Protein AF-A0A2W6E8T2-F1 (afdb_monomer)

Foldseek 3Di:
DDPPPPVPVVVVVVVVVVVVVVVVVVVVVVVVVVVVVVVVVVVVVVVVVVVVVVVVLVVVVVVCLVVVVQQRADPNDGDGDDVVSNVVVVVVVD

Solvent-accessible surface area (backbone atoms only — not comparable to full-atom values): 5512 Å² total; per-residue (Å²): 144,81,80,78,72,76,65,56,60,68,58,54,50,53,51,51,53,51,52,52,53,51,50,52,53,51,50,50,56,51,47,57,56,50,53,58,51,50,53,54,50,53,51,52,51,52,53,51,53,51,52,50,51,54,51,52,51,52,53,52,50,53,51,30,58,76,67,60,49,59,84,37,69,60,96,87,41,78,46,75,61,56,70,69,62,53,50,55,44,58,66,71,76,111

Secondary structure (DSSP, 8-state):
--------HHHHHHHHHHHHHHHHHHHHHHHHHHHHHHHHHHHHHHHHHHHHHHHHHHHHHHHHHHTT--EEEETTEEEEPPHHHHHHHHHH--

Radius of gyration: 33.71 Å; Cα contacts (8 Å, |Δi|>4): 24; chains: 1; bounding box: 83×18×86 Å

Mean predicted aligned error: 15.78 Å

pLDDT: mean 74.49, std 15.74, range [44.34, 95.88]

Sequence (94 aa):
MTDVTALDSTQITKIGVGAIIALVVVGFVLSLIITAIIGRIIIAVVVIVLGILVWQQRTVIQDHVNKCQLDMTFIGIHVNAPDDVKKDCLSRSQ

Structure (mmCIF, N/CA/C/O backbone):
data_AF-A0A2W6E8T2-F1
#
_entry.id   AF-A0A2W6E8T2-F1
#
loop_
_atom_site.group_PDB
_atom_site.id
_atom_site.type_symbol
_atom_site.label_atom_id
_atom_site.label_alt_id
_atom_site.label_comp_id
_atom_site.label_asym_id
_atom_site.label_entity_id
_atom_site.label_seq_id
_atom_site.pdbx_PDB_ins_code
_atom_site.Cartn_x
_atom_site.Cartn_y
_atom_site.Cartn_z
_atom_site.occupancy
_atom_site.B_iso_or_equiv
_atom_site.auth_seq_id
_atom_site.auth_comp_id
_atom_site.auth_asym_id
_atom_site.auth_atom_id
_atom_site.pdbx_PDB_model_num
ATOM 1 N N . MET A 1 1 ? 50.253 12.232 -42.471 1.00 44.34 1 MET A N 1
ATOM 2 C CA . MET A 1 1 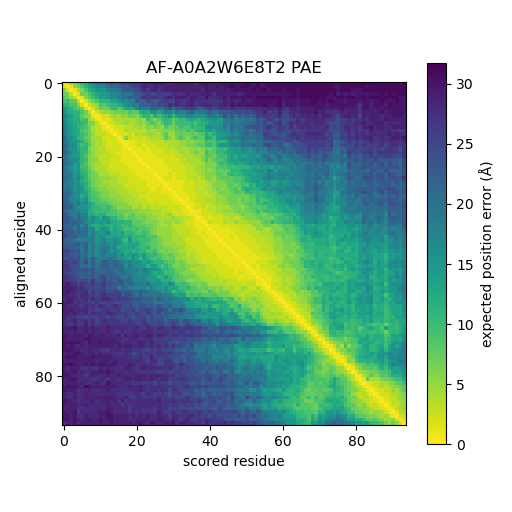? 50.110 11.825 -41.058 1.00 44.34 1 MET A CA 1
ATOM 3 C C . MET A 1 1 ? 48.830 12.462 -40.546 1.00 44.34 1 MET A C 1
ATOM 5 O O . MET A 1 1 ? 48.864 13.519 -39.938 1.00 44.34 1 MET A O 1
ATOM 9 N N . THR A 1 2 ? 47.691 11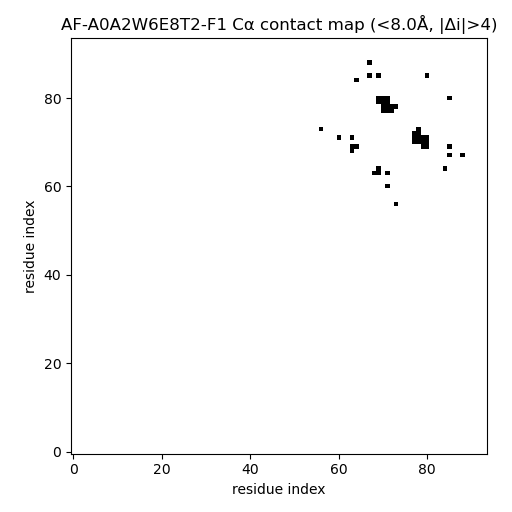.895 -40.931 1.00 49.09 2 THR A N 1
ATOM 10 C CA . THR A 1 2 ? 46.355 12.447 -40.656 1.00 49.09 2 THR A CA 1
ATOM 11 C C . THR A 1 2 ? 45.393 11.283 -40.485 1.00 49.09 2 THR A C 1
ATOM 13 O O . THR A 1 2 ? 44.427 11.150 -41.220 1.00 49.09 2 THR A O 1
ATOM 16 N N . ASP A 1 3 ? 45.704 10.429 -39.518 1.00 49.16 3 ASP A N 1
ATOM 17 C CA . ASP A 1 3 ? 44.768 9.454 -38.969 1.00 49.16 3 ASP A CA 1
ATOM 18 C C . ASP A 1 3 ? 44.465 9.883 -37.534 1.00 49.16 3 ASP A C 1
ATOM 20 O O . ASP A 1 3 ? 44.730 9.183 -36.562 1.00 49.16 3 ASP A O 1
ATOM 24 N N . VAL A 1 4 ? 43.942 11.106 -37.389 1.00 55.62 4 VAL A N 1
ATOM 25 C CA . VAL A 1 4 ? 43.063 11.371 -36.255 1.00 55.62 4 VAL A CA 1
ATOM 26 C C . VAL A 1 4 ? 41.775 10.661 -36.599 1.00 55.62 4 VAL A C 1
ATOM 28 O O . VAL A 1 4 ? 40.926 11.172 -37.322 1.00 55.62 4 VAL A O 1
ATOM 31 N N . THR A 1 5 ? 41.707 9.414 -36.153 1.00 51.41 5 THR A N 1
ATOM 32 C CA . THR A 1 5 ? 40.507 8.608 -36.084 1.00 51.41 5 THR A CA 1
ATOM 33 C C . THR A 1 5 ? 39.385 9.523 -35.611 1.00 51.41 5 THR A C 1
ATOM 35 O O . THR A 1 5 ? 39.291 9.852 -34.427 1.00 51.41 5 THR A O 1
ATOM 38 N N . ALA A 1 6 ? 38.540 9.963 -36.544 1.00 49.00 6 ALA A N 1
ATOM 39 C CA . ALA A 1 6 ? 37.173 10.328 -36.242 1.00 49.00 6 ALA A CA 1
ATOM 40 C C . ALA A 1 6 ? 36.542 9.028 -35.739 1.00 49.00 6 ALA A C 1
ATOM 42 O O . ALA A 1 6 ? 35.906 8.302 -36.497 1.00 49.00 6 ALA A O 1
ATOM 43 N N . LEU A 1 7 ? 36.873 8.660 -34.493 1.00 52.47 7 LEU A N 1
ATOM 44 C CA . LEU A 1 7 ? 36.284 7.541 -33.788 1.00 52.47 7 LEU A CA 1
ATOM 45 C C . LEU A 1 7 ? 34.804 7.802 -33.888 1.00 52.47 7 LEU A C 1
ATOM 47 O O . LEU A 1 7 ? 34.330 8.838 -33.428 1.00 52.47 7 LEU A O 1
ATOM 51 N N . ASP A 1 8 ? 34.166 6.895 -34.604 1.00 57.94 8 ASP A N 1
ATOM 52 C CA . ASP A 1 8 ? 32.845 6.997 -35.172 1.00 57.94 8 ASP A CA 1
AT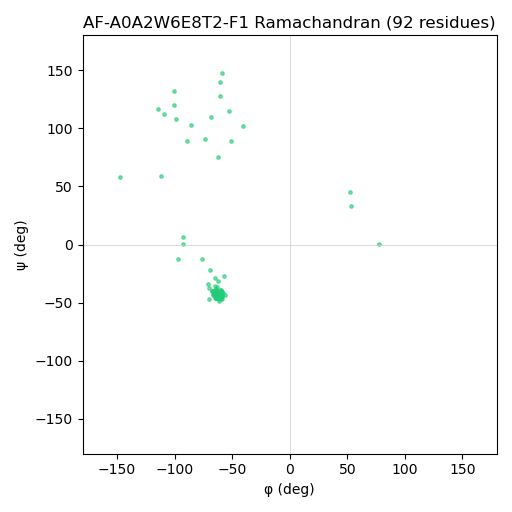OM 53 C C . ASP A 1 8 ? 31.849 7.441 -34.094 1.00 57.94 8 ASP A C 1
ATOM 55 O O . ASP A 1 8 ? 31.290 6.646 -33.335 1.00 57.94 8 ASP A O 1
ATOM 59 N N . SER A 1 9 ? 31.706 8.758 -33.955 1.00 62.84 9 SER A N 1
ATOM 60 C CA . SER A 1 9 ? 30.930 9.400 -32.897 1.00 62.84 9 SER A CA 1
ATOM 61 C C . SER A 1 9 ? 29.472 8.981 -33.015 1.00 62.84 9 SER A C 1
ATOM 63 O O . SER A 1 9 ? 28.802 8.758 -32.013 1.00 62.84 9 SER A O 1
ATOM 65 N N . THR A 1 10 ? 29.033 8.724 -34.246 1.00 69.44 10 THR A N 1
ATOM 66 C CA . THR A 1 10 ? 27.732 8.159 -34.584 1.00 69.44 10 THR A CA 1
ATOM 67 C C . THR A 1 10 ? 27.547 6.747 -34.020 1.00 69.44 10 THR A C 1
ATOM 69 O O . THR A 1 10 ? 26.489 6.450 -33.459 1.00 69.44 10 THR A O 1
ATOM 72 N N . GLN A 1 11 ? 28.558 5.872 -34.100 1.00 72.00 11 GLN A N 1
ATOM 73 C CA . GLN A 1 11 ? 28.486 4.532 -33.499 1.00 72.00 11 GLN A CA 1
ATOM 74 C C . GLN A 1 11 ? 28.433 4.587 -31.968 1.00 72.00 11 GLN A C 1
ATOM 76 O O . GLN A 1 11 ? 27.615 3.892 -31.359 1.00 72.00 11 GLN A O 1
ATOM 81 N N . ILE A 1 12 ? 29.242 5.446 -31.341 1.00 74.88 12 ILE A N 1
ATOM 82 C CA . ILE A 1 12 ? 29.268 5.595 -29.878 1.00 74.88 12 ILE A CA 1
ATOM 83 C C . ILE A 1 12 ? 27.927 6.143 -29.370 1.00 74.88 12 ILE A C 1
ATOM 85 O O . ILE A 1 12 ? 27.368 5.615 -28.407 1.00 74.88 12 ILE A O 1
ATOM 89 N N . THR A 1 13 ? 27.354 7.146 -30.043 1.00 79.44 13 THR A N 1
ATOM 90 C CA . THR A 1 13 ? 26.036 7.686 -29.682 1.00 79.44 13 THR A CA 1
ATOM 91 C C . THR A 1 13 ? 24.932 6.641 -29.850 1.00 79.44 13 THR A C 1
ATOM 93 O O . THR A 1 13 ? 24.072 6.525 -28.980 1.00 79.44 13 THR A O 1
ATOM 96 N N . LYS A 1 14 ? 24.967 5.823 -30.908 1.00 81.12 14 LYS A N 1
ATOM 97 C CA . LYS A 1 14 ? 23.975 4.757 -31.128 1.00 81.12 14 LYS A CA 1
ATOM 98 C C . LYS A 1 14 ? 24.011 3.692 -30.027 1.00 81.12 14 LYS A C 1
ATOM 100 O O . LYS A 1 14 ? 22.957 3.279 -29.543 1.00 81.12 14 LYS A O 1
ATOM 105 N N . ILE A 1 15 ? 25.206 3.279 -29.607 1.00 86.62 15 ILE A N 1
ATOM 106 C CA . ILE A 1 15 ? 25.390 2.327 -28.501 1.00 86.62 15 ILE A CA 1
ATOM 107 C C . ILE A 1 15 ? 24.927 2.944 -27.177 1.00 86.62 15 ILE A C 1
ATOM 109 O O . ILE A 1 15 ? 24.198 2.299 -26.423 1.00 86.62 15 ILE A O 1
ATOM 113 N N . GLY A 1 16 ? 25.282 4.207 -26.920 1.00 84.94 16 GLY A N 1
ATOM 114 C CA . GLY A 1 16 ? 24.873 4.927 -25.712 1.00 84.94 16 GLY A CA 1
ATOM 115 C C . GLY A 1 16 ? 23.35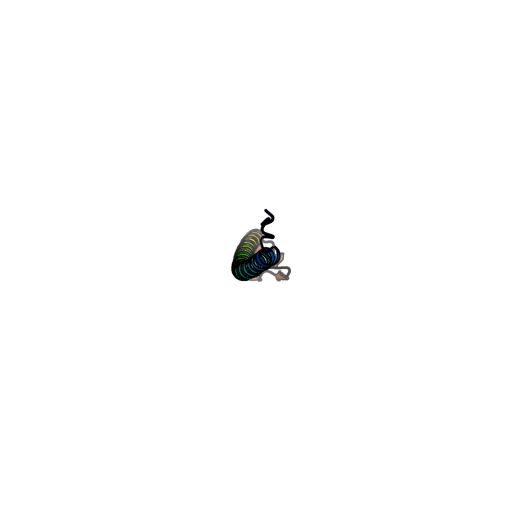5 5.071 -25.591 1.00 84.94 16 GLY A C 1
ATOM 116 O O . GLY A 1 16 ? 22.784 4.753 -24.549 1.00 84.94 16 GLY A O 1
ATOM 117 N N . VAL A 1 17 ? 22.678 5.469 -26.671 1.00 91.25 17 VAL A N 1
ATOM 118 C CA . VAL A 1 17 ? 21.209 5.574 -26.703 1.00 91.25 17 VAL A CA 1
ATOM 119 C C . VAL A 1 17 ? 20.555 4.203 -26.504 1.00 91.25 17 VAL A C 1
ATOM 121 O O . VAL A 1 17 ? 19.605 4.089 -25.732 1.00 91.25 17 VAL A O 1
ATOM 124 N N . GLY A 1 18 ? 21.090 3.148 -27.129 1.00 89.88 18 GLY A N 1
ATOM 125 C CA . GLY A 1 18 ? 20.597 1.782 -26.936 1.00 89.88 18 GLY A CA 1
ATOM 126 C C . GLY A 1 18 ? 20.696 1.309 -25.482 1.00 89.88 18 GLY A C 1
ATOM 127 O O . GLY A 1 18 ? 19.739 0.746 -24.949 1.00 89.88 18 GLY A O 1
ATOM 128 N N . ALA A 1 19 ? 21.817 1.595 -24.816 1.00 92.31 19 ALA A N 1
ATOM 129 C CA . ALA A 1 19 ? 22.022 1.245 -23.414 1.00 92.31 19 ALA A CA 1
ATOM 130 C C . ALA A 1 19 ? 21.050 1.983 -22.480 1.00 92.31 19 ALA A C 1
ATOM 132 O O . ALA A 1 19 ? 20.483 1.366 -21.580 1.00 92.31 19 ALA A O 1
ATOM 133 N N . ILE A 1 20 ? 20.810 3.277 -22.716 1.00 94.25 20 ILE A N 1
ATOM 134 C CA . ILE A 1 20 ? 19.869 4.075 -21.915 1.00 94.25 20 ILE A CA 1
ATOM 135 C C . ILE A 1 20 ? 18.446 3.530 -22.056 1.00 94.25 20 ILE A C 1
ATOM 137 O O . ILE A 1 20 ? 17.769 3.335 -21.048 1.00 94.25 20 ILE A O 1
ATOM 141 N N . ILE A 1 21 ? 18.002 3.233 -23.281 1.00 94.88 21 ILE A N 1
ATOM 142 C CA . ILE A 1 21 ? 16.668 2.666 -23.519 1.00 94.88 21 ILE A CA 1
ATOM 143 C C . ILE A 1 21 ? 16.520 1.330 -22.784 1.00 94.88 21 ILE A C 1
ATOM 145 O O . ILE A 1 21 ? 15.526 1.124 -22.088 1.00 94.88 21 ILE A O 1
ATOM 149 N N . ALA A 1 22 ? 17.518 0.446 -22.873 1.00 94.44 22 ALA A N 1
ATOM 150 C CA . ALA A 1 22 ? 17.498 -0.826 -22.156 1.00 94.44 22 ALA A CA 1
ATOM 151 C C . ALA A 1 22 ? 17.398 -0.628 -20.632 1.00 94.44 22 ALA A C 1
ATOM 153 O O . ALA A 1 22 ? 16.596 -1.291 -19.975 1.00 94.44 22 ALA A O 1
ATOM 154 N N . LEU A 1 23 ? 18.150 0.325 -20.073 1.00 95.25 23 LEU A N 1
ATOM 155 C CA . LEU A 1 23 ? 18.117 0.656 -18.646 1.00 95.25 23 LEU A CA 1
ATOM 156 C C . LEU A 1 23 ? 16.744 1.169 -18.199 1.00 95.25 23 LEU A C 1
ATOM 158 O O . LEU A 1 23 ? 16.244 0.752 -17.156 1.00 95.25 23 LEU A O 1
ATOM 162 N N . VAL A 1 24 ? 16.114 2.031 -18.999 1.00 95.88 24 VAL A N 1
ATOM 163 C CA . VAL A 1 24 ? 14.764 2.545 -18.726 1.00 95.88 24 VAL A CA 1
ATOM 164 C C . VAL A 1 24 ? 13.742 1.412 -18.732 1.00 95.88 24 VAL A C 1
ATOM 166 O O . VAL A 1 24 ? 12.914 1.338 -17.827 1.00 95.88 24 VAL A O 1
ATOM 169 N N . VAL A 1 25 ? 13.818 0.495 -19.701 1.00 95.38 25 VAL A N 1
ATOM 170 C CA . VAL A 1 25 ? 12.914 -0.664 -19.771 1.00 95.38 25 VAL A CA 1
ATOM 171 C C . VAL A 1 25 ? 13.086 -1.567 -18.549 1.00 95.38 25 VAL A C 1
ATOM 173 O O . VAL A 1 25 ? 12.098 -1.943 -17.920 1.00 95.38 25 VAL A O 1
ATOM 176 N N . VAL A 1 26 ? 14.325 -1.872 -18.160 1.00 95.81 26 VAL A N 1
ATOM 177 C CA . VAL A 1 26 ? 14.604 -2.679 -16.961 1.00 95.81 26 VAL A CA 1
ATOM 178 C C . VAL A 1 26 ? 14.104 -1.976 -15.697 1.00 95.81 26 VAL A C 1
ATOM 180 O O . VAL A 1 26 ? 13.433 -2.598 -14.873 1.00 95.81 26 VAL A O 1
ATOM 183 N N . GLY A 1 27 ? 14.368 -0.675 -15.562 1.00 92.62 27 GLY A N 1
ATOM 184 C CA . GLY A 1 27 ? 13.887 0.131 -14.442 1.00 92.62 27 GLY A CA 1
ATOM 185 C C . GLY A 1 27 ? 12.361 0.156 -14.351 1.00 92.62 27 GLY A C 1
ATOM 186 O O . GLY A 1 27 ? 11.807 0.022 -13.261 1.00 92.62 27 GLY A O 1
ATOM 187 N N . PHE A 1 28 ? 11.671 0.246 -15.488 1.00 94.94 28 PHE A N 1
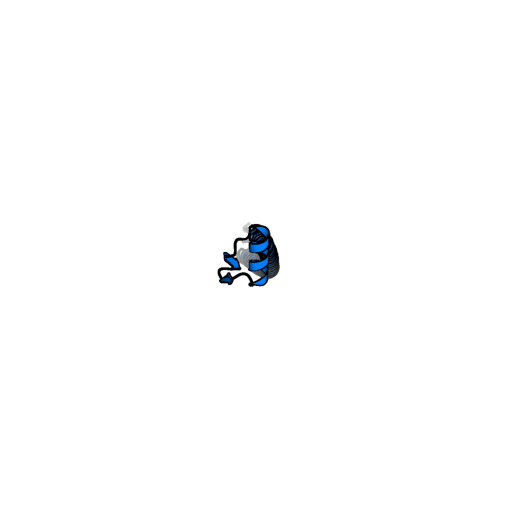ATOM 188 C CA . PHE A 1 28 ? 10.212 0.209 -15.546 1.00 94.94 28 PHE A CA 1
ATOM 189 C C . PHE A 1 28 ? 9.653 -1.141 -15.080 1.00 94.94 28 PHE A C 1
ATOM 191 O O . PHE A 1 28 ? 8.756 -1.180 -14.240 1.00 94.94 28 PHE A O 1
ATOM 198 N N . VAL A 1 29 ? 10.222 -2.254 -15.553 1.00 92.88 29 VAL A N 1
ATOM 199 C CA . VAL A 1 29 ? 9.806 -3.602 -15.127 1.00 92.88 29 VAL A CA 1
ATOM 200 C C . VAL A 1 29 ? 10.025 -3.798 -13.625 1.00 92.88 29 VAL A C 1
ATOM 202 O O . VAL A 1 29 ? 9.131 -4.285 -12.931 1.00 92.88 29 VAL A O 1
ATOM 205 N N . LEU A 1 30 ? 11.176 -3.369 -13.097 1.00 91.19 30 LEU A N 1
ATOM 206 C CA . LEU A 1 30 ? 11.453 -3.417 -11.658 1.00 91.19 30 LEU A CA 1
ATOM 207 C C . LEU A 1 30 ? 10.471 -2.553 -10.857 1.00 91.19 30 LEU A C 1
ATOM 209 O O . LEU A 1 30 ? 9.996 -2.982 -9.805 1.00 91.19 30 LEU A O 1
ATOM 213 N N . SER A 1 31 ? 10.123 -1.369 -11.365 1.00 91.50 31 SER A N 1
ATOM 214 C CA . SER A 1 31 ? 9.155 -0.476 -10.725 1.00 91.50 31 SER A CA 1
ATOM 215 C C . SER A 1 31 ? 7.785 -1.140 -10.577 1.00 91.50 31 SER A C 1
ATOM 217 O O . SER A 1 31 ? 7.236 -1.126 -9.478 1.00 91.50 31 SER A O 1
ATOM 219 N N . LEU A 1 32 ? 7.279 -1.814 -11.617 1.00 87.94 32 LEU A N 1
ATOM 220 C CA . LEU A 1 32 ? 5.996 -2.527 -11.552 1.00 87.94 32 LEU A CA 1
ATOM 221 C C . LEU A 1 32 ? 5.974 -3.605 -10.457 1.00 87.94 32 LEU A C 1
ATOM 223 O O . LEU A 1 32 ? 4.985 -3.736 -9.730 1.00 87.94 32 LEU A O 1
ATOM 227 N N . ILE A 1 33 ? 7.071 -4.352 -10.308 1.00 88.81 33 ILE A N 1
ATOM 228 C CA . ILE A 1 33 ? 7.203 -5.390 -9.277 1.00 88.81 33 ILE A CA 1
ATOM 229 C C . ILE A 1 33 ? 7.183 -4.758 -7.880 1.00 88.81 33 ILE A C 1
ATOM 231 O O . ILE A 1 33 ? 6.459 -5.220 -6.996 1.00 88.81 33 ILE A O 1
ATOM 235 N N . ILE A 1 34 ? 7.939 -3.677 -7.680 1.00 88.88 34 ILE A N 1
ATOM 236 C CA . ILE A 1 34 ? 8.007 -2.973 -6.394 1.00 88.88 34 ILE A CA 1
ATOM 237 C C . ILE A 1 34 ? 6.640 -2.381 -6.027 1.00 88.88 34 ILE A C 1
ATOM 239 O O . ILE A 1 34 ? 6.191 -2.546 -4.893 1.00 88.88 34 ILE A O 1
ATOM 243 N N . THR A 1 35 ? 5.935 -1.755 -6.973 1.00 89.50 35 THR A N 1
ATOM 244 C CA . THR A 1 35 ? 4.596 -1.197 -6.732 1.00 89.50 35 THR A CA 1
ATOM 245 C C . THR A 1 35 ? 3.602 -2.274 -6.290 1.00 89.50 35 THR A C 1
ATOM 247 O O . THR A 1 35 ? 2.824 -2.043 -5.362 1.00 89.50 35 THR A O 1
ATOM 250 N N . ALA A 1 36 ? 3.663 -3.476 -6.875 1.00 84.12 36 ALA A N 1
ATOM 251 C CA . ALA A 1 36 ? 2.817 -4.597 -6.462 1.00 84.12 36 ALA A CA 1
ATOM 252 C C . ALA A 1 36 ? 3.084 -5.038 -5.008 1.00 84.12 36 ALA A C 1
ATOM 254 O O . ALA A 1 36 ? 2.149 -5.378 -4.278 1.00 84.12 36 ALA A O 1
ATOM 255 N N . ILE A 1 37 ? 4.345 -4.999 -4.564 1.00 90.62 37 ILE A N 1
ATOM 256 C CA . ILE A 1 37 ? 4.726 -5.311 -3.178 1.00 90.62 37 ILE A CA 1
ATOM 257 C C . ILE A 1 37 ? 4.241 -4.212 -2.228 1.00 90.62 37 ILE A C 1
ATOM 259 O O . ILE A 1 37 ? 3.613 -4.516 -1.212 1.00 90.62 37 ILE A O 1
ATOM 263 N N . ILE A 1 38 ? 4.472 -2.940 -2.569 1.00 91.94 38 ILE A N 1
ATOM 264 C CA . ILE A 1 38 ? 4.052 -1.795 -1.749 1.00 91.94 38 ILE A CA 1
ATOM 265 C C . ILE A 1 38 ? 2.535 -1.811 -1.531 1.00 91.94 38 ILE A C 1
ATOM 267 O O . ILE A 1 38 ? 2.084 -1.615 -0.404 1.00 91.94 38 ILE A O 1
ATOM 271 N N . GLY A 1 39 ? 1.744 -2.126 -2.563 1.00 87.31 39 GLY A N 1
ATOM 272 C CA . GLY A 1 39 ? 0.291 -2.258 -2.428 1.00 87.31 39 GLY A CA 1
ATOM 273 C C . GLY A 1 39 ? -0.119 -3.282 -1.364 1.00 87.31 39 GLY A C 1
ATOM 274 O O . GLY A 1 39 ? -0.979 -2.999 -0.530 1.00 87.31 39 GLY A O 1
ATOM 275 N N . ARG A 1 40 ? 0.546 -4.446 -1.319 1.00 89.19 40 ARG A N 1
ATOM 276 C CA . ARG A 1 40 ? 0.291 -5.463 -0.282 1.00 89.19 40 ARG A CA 1
ATOM 277 C C . ARG A 1 40 ? 0.668 -4.978 1.116 1.00 89.19 40 ARG A C 1
ATOM 279 O O . ARG A 1 40 ? -0.064 -5.260 2.061 1.00 89.19 40 ARG A O 1
ATOM 286 N N . ILE A 1 41 ? 1.772 -4.242 1.247 1.00 92.81 41 ILE A N 1
ATOM 287 C CA . ILE A 1 41 ? 2.207 -3.674 2.531 1.00 92.81 41 ILE A CA 1
ATOM 288 C C . ILE A 1 41 ? 1.182 -2.658 3.038 1.00 92.81 41 ILE A C 1
ATOM 290 O O . ILE A 1 41 ? 0.785 -2.729 4.198 1.00 92.81 41 ILE A O 1
ATOM 294 N N . ILE A 1 42 ? 0.702 -1.759 2.175 1.00 93.06 42 ILE A N 1
ATOM 295 C CA . ILE A 1 42 ? -0.320 -0.770 2.545 1.00 93.06 42 ILE A CA 1
ATOM 296 C C . ILE A 1 42 ? -1.584 -1.473 3.048 1.00 93.06 42 ILE A C 1
ATOM 298 O O . ILE A 1 42 ? -2.088 -1.125 4.112 1.00 93.06 42 ILE A O 1
ATOM 302 N N . ILE A 1 43 ? -2.064 -2.497 2.335 1.00 91.38 43 ILE A N 1
ATOM 303 C CA . ILE A 1 43 ? -3.239 -3.271 2.763 1.00 91.38 43 ILE A CA 1
ATOM 304 C C . ILE A 1 43 ? -2.997 -3.918 4.132 1.00 91.38 43 ILE A C 1
ATOM 306 O O . ILE A 1 43 ? -3.853 -3.821 5.009 1.00 91.38 43 ILE A O 1
ATOM 310 N N . ALA A 1 44 ? -1.834 -4.539 4.346 1.00 92.75 44 ALA A N 1
ATOM 311 C CA . ALA A 1 44 ? -1.497 -5.150 5.629 1.00 92.75 44 ALA A CA 1
ATOM 312 C C . ALA A 1 44 ? -1.517 -4.124 6.774 1.00 92.75 44 ALA A C 1
ATOM 314 O O . ALA A 1 44 ? -2.107 -4.380 7.822 1.00 92.75 44 ALA A O 1
ATOM 315 N N . VAL A 1 45 ? -0.938 -2.939 6.556 1.00 93.44 45 VAL A N 1
ATOM 316 C CA . VAL A 1 45 ? -0.959 -1.843 7.535 1.00 93.44 45 VAL A CA 1
ATOM 317 C C . VAL A 1 45 ? -2.391 -1.398 7.826 1.00 93.44 45 VAL A C 1
ATOM 319 O O . VAL A 1 45 ? -2.757 -1.273 8.992 1.00 93.44 45 VAL A O 1
ATOM 322 N N . VAL A 1 46 ? -3.228 -1.218 6.802 1.00 93.00 46 VAL A N 1
ATOM 323 C CA . VAL A 1 46 ? -4.640 -0.838 6.978 1.00 93.00 46 VAL A CA 1
ATOM 324 C C . VAL A 1 46 ? -5.392 -1.869 7.821 1.00 93.00 46 VAL A C 1
ATOM 326 O O . VAL A 1 46 ? -6.105 -1.491 8.747 1.00 93.00 46 VAL A O 1
ATOM 329 N N . VAL A 1 47 ? -5.203 -3.165 7.560 1.00 93.44 47 VAL A N 1
ATOM 330 C CA . VAL A 1 47 ? -5.837 -4.237 8.347 1.00 93.44 47 VAL A CA 1
ATOM 331 C C . VAL A 1 47 ? -5.391 -4.192 9.809 1.00 93.44 47 VAL A C 1
ATOM 333 O O . VAL A 1 47 ? -6.228 -4.314 10.702 1.00 93.44 47 VAL A O 1
ATOM 336 N N . ILE A 1 48 ? -4.100 -3.970 10.069 1.00 93.44 48 ILE A N 1
ATOM 337 C CA . ILE A 1 48 ? -3.573 -3.831 11.434 1.00 93.44 48 ILE A CA 1
ATOM 338 C C . ILE A 1 48 ? -4.218 -2.634 12.142 1.00 93.44 48 ILE A C 1
ATOM 340 O O . ILE A 1 48 ? -4.707 -2.777 13.261 1.00 93.44 48 ILE A O 1
ATOM 344 N N . VAL A 1 49 ? -4.264 -1.471 11.486 1.00 92.44 49 VAL A N 1
ATOM 345 C CA . VAL A 1 49 ? -4.878 -0.255 12.043 1.00 92.44 49 VAL A CA 1
ATOM 346 C C . VAL A 1 49 ? -6.357 -0.486 12.352 1.00 92.44 49 VAL A C 1
ATOM 348 O O . VAL A 1 49 ? -6.803 -0.171 13.452 1.00 92.44 49 VAL A O 1
ATOM 351 N N . LEU A 1 50 ? -7.112 -1.090 11.430 1.00 88.94 50 LEU A N 1
ATOM 352 C CA . LEU A 1 50 ? -8.519 -1.427 11.650 1.00 88.94 50 LEU A CA 1
ATOM 353 C C . LEU A 1 50 ? -8.699 -2.405 12.817 1.00 88.94 50 LEU A C 1
ATOM 355 O O . LEU A 1 50 ? -9.582 -2.201 13.646 1.00 88.94 50 LEU A O 1
ATOM 359 N N . GLY A 1 51 ? -7.842 -3.421 12.933 1.00 90.31 51 GLY A N 1
ATOM 360 C CA . GLY A 1 51 ? -7.858 -4.353 14.062 1.00 90.31 51 GLY A CA 1
ATOM 361 C C . GLY A 1 51 ? -7.630 -3.654 15.406 1.00 90.31 51 GLY A C 1
ATOM 362 O O . GLY A 1 51 ? -8.366 -3.900 16.363 1.00 90.31 51 GLY A O 1
ATOM 363 N N . ILE A 1 52 ? -6.662 -2.732 15.467 1.00 88.56 52 ILE A N 1
ATOM 364 C CA . ILE A 1 52 ? -6.390 -1.922 16.664 1.00 88.56 52 ILE A CA 1
ATOM 365 C C . ILE A 1 52 ? -7.586 -1.024 16.993 1.00 88.56 52 ILE A C 1
ATOM 367 O O . ILE A 1 52 ? -8.004 -0.982 18.148 1.00 88.56 52 ILE A O 1
ATOM 371 N N . LEU A 1 53 ? -8.165 -0.340 16.003 1.00 82.88 53 LEU A N 1
ATOM 372 C CA . LEU A 1 53 ? -9.326 0.529 16.212 1.00 82.88 53 LEU A CA 1
ATOM 373 C C . LEU A 1 53 ? -10.538 -0.248 16.735 1.00 82.88 53 LEU A C 1
ATOM 375 O O . LEU A 1 53 ? -11.202 0.212 17.661 1.00 82.88 53 LEU A O 1
ATOM 379 N N . VAL A 1 54 ? -10.805 -1.443 16.203 1.00 83.31 54 VAL A N 1
ATOM 380 C CA . VAL A 1 54 ? -11.874 -2.319 16.711 1.00 83.31 54 VAL A CA 1
ATOM 381 C C . VAL A 1 54 ? -11.593 -2.738 18.154 1.00 83.31 54 VAL A C 1
ATOM 383 O O . VAL A 1 54 ? -12.502 -2.739 18.986 1.00 83.31 54 VAL A O 1
ATOM 386 N N . TRP A 1 55 ? -10.338 -3.050 18.485 1.00 81.88 55 TRP A N 1
ATOM 387 C CA . TRP A 1 55 ? -9.959 -3.398 19.852 1.00 81.88 55 TRP A CA 1
ATOM 388 C C . TRP A 1 55 ? -10.130 -2.219 20.817 1.00 81.88 55 TRP A C 1
ATOM 390 O O . TRP A 1 55 ? -10.705 -2.393 21.890 1.00 81.88 55 TRP A O 1
ATOM 400 N N . GLN A 1 56 ? -9.728 -1.013 20.408 1.00 78.94 56 GLN A N 1
ATOM 401 C CA . GLN A 1 56 ? -9.943 0.214 21.176 1.00 78.94 56 GLN A CA 1
ATOM 402 C C . GLN A 1 56 ? -11.430 0.529 21.362 1.00 78.94 56 GLN A C 1
ATOM 404 O O . GLN A 1 56 ? -11.847 0.901 22.454 1.00 78.94 56 GLN A O 1
ATOM 409 N N . GLN A 1 57 ? -12.264 0.339 20.339 1.00 69.12 57 GLN A N 1
ATOM 410 C CA . GLN A 1 57 ? -13.708 0.519 20.497 1.00 69.12 57 GLN A CA 1
ATOM 411 C C . GLN A 1 57 ? -14.297 -0.500 21.472 1.00 69.12 57 GLN A C 1
ATOM 413 O O . GLN A 1 57 ? -15.113 -0.135 22.315 1.00 69.12 57 GLN A O 1
ATOM 418 N N . ARG A 1 58 ? -13.847 -1.760 21.432 1.00 74.00 58 ARG A N 1
ATOM 419 C CA . ARG A 1 58 ? -14.297 -2.783 22.383 1.00 74.00 58 ARG A CA 1
ATOM 420 C C . ARG A 1 58 ? -13.945 -2.417 23.822 1.00 74.00 58 ARG A C 1
ATOM 422 O O . ARG A 1 58 ? -14.795 -2.566 24.695 1.00 74.00 58 ARG A O 1
ATOM 429 N N . THR A 1 59 ? -12.726 -1.944 24.077 1.00 74.12 59 THR A N 1
ATOM 430 C CA . THR A 1 59 ? -12.308 -1.558 25.433 1.00 74.12 59 THR A CA 1
ATOM 431 C C . THR A 1 59 ? -13.059 -0.324 25.923 1.00 74.12 59 THR A C 1
ATOM 433 O O . THR A 1 59 ? -13.506 -0.313 27.067 1.00 74.12 59 THR A O 1
ATOM 436 N N . VAL A 1 60 ? -13.291 0.668 25.059 1.00 67.25 60 VAL A N 1
ATOM 437 C CA . VAL A 1 60 ? -14.087 1.859 25.396 1.00 67.25 60 VAL A CA 1
ATOM 438 C C . VAL A 1 60 ? -15.545 1.498 25.688 1.00 67.25 60 VAL A C 1
ATOM 440 O O . VAL A 1 60 ? -16.096 1.999 26.665 1.00 67.25 60 VAL A O 1
ATOM 443 N N . ILE A 1 61 ? -16.159 0.599 24.911 1.00 65.12 61 ILE A N 1
ATOM 444 C CA . ILE A 1 61 ? -17.527 0.117 25.164 1.00 65.12 61 ILE A CA 1
ATOM 445 C C . ILE A 1 61 ? -17.588 -0.659 26.479 1.00 65.12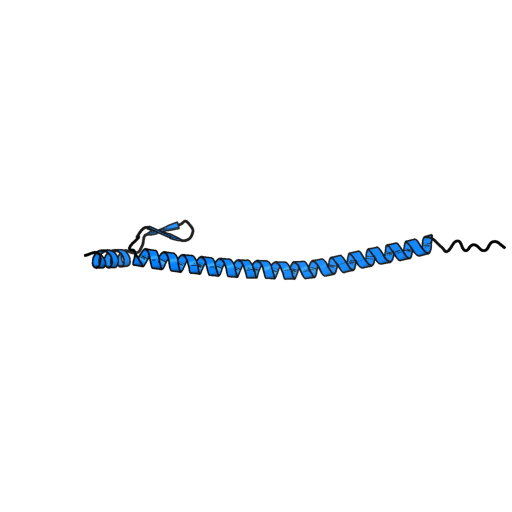 61 ILE A C 1
ATOM 447 O O . ILE A 1 61 ? -18.486 -0.424 27.280 1.00 65.12 61 ILE A O 1
ATOM 451 N N . GLN A 1 62 ? -16.627 -1.548 26.745 1.00 64.12 62 GLN A N 1
ATOM 452 C CA . GLN A 1 62 ? -16.575 -2.273 28.017 1.00 64.12 62 GLN A CA 1
ATOM 453 C C . GLN A 1 62 ? -16.425 -1.325 29.213 1.00 64.12 62 GLN A C 1
ATOM 455 O O . GLN A 1 62 ? -17.064 -1.538 30.241 1.00 64.12 62 GLN A O 1
ATOM 460 N N . ASP A 1 63 ? -15.625 -0.267 29.083 1.00 65.56 63 ASP A N 1
ATOM 461 C CA . ASP A 1 63 ? -15.465 0.736 30.136 1.00 65.56 63 ASP A CA 1
ATOM 462 C C . ASP A 1 63 ? -16.735 1.593 30.316 1.00 65.56 63 ASP A C 1
ATOM 464 O O . ASP A 1 63 ? -17.138 1.860 31.446 1.00 65.56 63 ASP A O 1
ATOM 468 N N . HIS A 1 64 ? -17.438 1.942 29.230 1.00 63.16 64 HIS A N 1
ATOM 469 C CA . HIS A 1 64 ? -18.731 2.644 29.293 1.00 63.16 64 HIS A CA 1
ATOM 470 C C . HIS A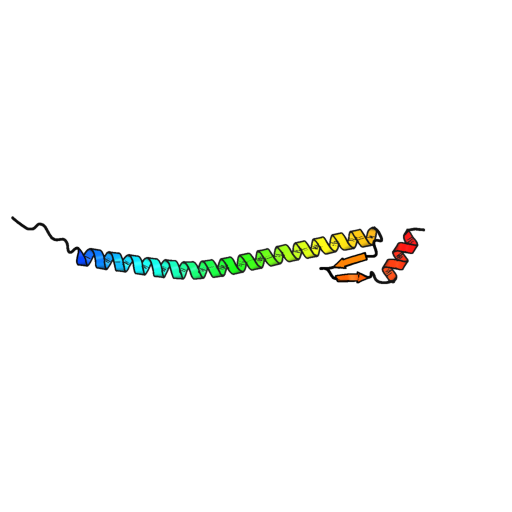 1 64 ? -19.835 1.783 29.918 1.00 63.16 64 HIS A C 1
ATOM 472 O O . HIS A 1 64 ? -20.604 2.286 30.736 1.00 63.16 64 HIS A O 1
ATOM 478 N N . VAL A 1 65 ? -19.884 0.485 29.599 1.00 62.59 65 VAL A N 1
ATOM 479 C CA . VAL A 1 65 ? -20.801 -0.479 30.228 1.00 62.59 65 VAL A CA 1
ATOM 480 C C . VAL A 1 65 ? -20.507 -0.600 31.724 1.00 62.59 65 VAL A C 1
ATOM 482 O O . V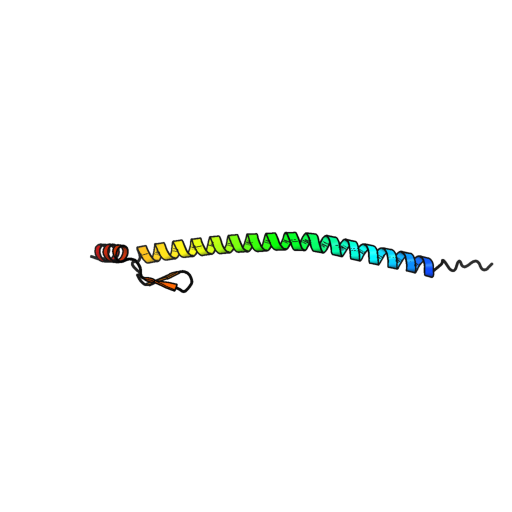AL A 1 65 ? -21.427 -0.521 32.532 1.00 62.59 65 VAL A O 1
ATOM 485 N N . ASN A 1 66 ? -19.234 -0.720 32.116 1.00 62.31 66 ASN A N 1
ATOM 486 C CA . ASN A 1 66 ? -18.850 -0.789 33.531 1.00 62.31 66 ASN A CA 1
ATOM 487 C C . ASN A 1 66 ? -19.160 0.502 34.304 1.00 62.31 66 ASN A C 1
ATOM 489 O O . ASN A 1 66 ? -19.416 0.448 35.505 1.00 62.31 66 ASN A O 1
ATOM 493 N N . LYS A 1 67 ? -19.146 1.654 33.627 1.00 62.50 67 LYS A N 1
ATOM 494 C CA . LYS A 1 67 ? -19.487 2.970 34.192 1.00 62.50 67 LYS A CA 1
ATOM 495 C C . LYS A 1 67 ? -20.963 3.346 34.017 1.00 62.50 67 LYS A C 1
ATOM 497 O O . LYS A 1 67 ? -21.332 4.472 34.340 1.00 62.50 67 LYS A O 1
ATOM 502 N N . CYS A 1 68 ? -21.799 2.432 33.516 1.00 59.59 68 CYS A N 1
ATOM 503 C CA . CYS A 1 68 ? -23.227 2.645 33.266 1.00 59.59 68 CYS A CA 1
ATOM 504 C C . CYS A 1 68 ? -23.554 3.874 32.402 1.00 59.59 68 CYS A C 1
ATOM 506 O O . CYS A 1 68 ? -24.596 4.508 32.569 1.00 59.59 68 CYS A O 1
ATOM 508 N N . GLN A 1 69 ? -22.681 4.205 31.448 1.00 59.72 69 GLN A N 1
ATOM 509 C CA . GLN A 1 69 ? -22.958 5.220 30.437 1.00 59.72 69 GLN A CA 1
ATOM 510 C C . GLN A 1 69 ? -23.708 4.560 29.273 1.00 59.72 69 GLN A C 1
ATOM 512 O O . GLN A 1 69 ? -23.140 3.814 28.479 1.00 59.72 69 GLN A O 1
ATOM 517 N N . LEU A 1 70 ? -25.024 4.790 29.243 1.00 59.72 70 LEU A N 1
ATOM 518 C CA . LEU A 1 70 ? -25.992 4.143 28.345 1.00 59.72 70 LEU A CA 1
ATOM 519 C C . LEU A 1 70 ? -25.968 4.687 26.905 1.00 59.72 70 LEU A C 1
ATOM 521 O O . LEU A 1 70 ? -26.526 4.052 26.012 1.00 59.72 70 LEU A O 1
ATOM 525 N N . ASP A 1 71 ? -25.301 5.820 26.681 1.00 56.78 71 ASP A N 1
ATOM 526 C CA . ASP A 1 71 ? -25.069 6.408 25.362 1.00 56.78 71 ASP A CA 1
ATOM 527 C C . ASP A 1 71 ? -23.767 5.865 24.768 1.00 56.78 71 ASP A C 1
ATOM 529 O O . ASP A 1 71 ? -22.680 6.414 24.959 1.00 56.78 71 ASP A O 1
ATOM 533 N N . MET A 1 72 ? -23.865 4.748 24.048 1.00 59.03 72 MET A N 1
ATOM 534 C CA . MET A 1 72 ? -22.721 4.129 23.382 1.00 59.03 72 MET A CA 1
ATOM 535 C C . MET A 1 72 ? -22.738 4.490 21.897 1.00 59.03 72 MET A C 1
ATOM 537 O O . MET A 1 72 ? -23.755 4.369 21.215 1.00 59.03 72 MET A O 1
ATOM 541 N N . THR A 1 73 ? -21.596 4.925 21.368 1.00 59.16 73 THR A N 1
ATOM 542 C CA . THR A 1 73 ? -21.448 5.232 19.939 1.00 59.16 73 THR A CA 1
ATOM 543 C C . THR A 1 73 ? -20.464 4.254 19.316 1.00 59.16 73 THR A C 1
ATOM 545 O O . THR A 1 73 ? -19.290 4.245 19.680 1.00 59.16 73 THR A O 1
ATOM 548 N N . PHE A 1 74 ? -20.928 3.443 18.364 1.00 56.47 74 PHE A N 1
ATOM 549 C CA . PHE A 1 74 ? -20.079 2.549 17.574 1.00 56.47 74 PHE A CA 1
ATOM 550 C C . PHE A 1 74 ? -20.015 3.085 16.146 1.00 56.47 74 PHE A C 1
ATOM 552 O O . PHE A 1 74 ? -21.022 3.111 15.443 1.00 56.47 74 PHE A O 1
ATOM 559 N N . ILE A 1 75 ? -18.838 3.566 15.730 1.00 58.16 75 ILE A N 1
ATOM 560 C CA . ILE A 1 75 ? -18.590 4.065 14.363 1.00 58.16 75 ILE A CA 1
ATOM 561 C C . ILE A 1 75 ? -19.635 5.126 13.934 1.00 58.16 75 ILE A C 1
ATOM 563 O O . ILE A 1 75 ? -20.203 5.078 12.848 1.00 58.16 75 ILE A O 1
ATOM 567 N N . GLY A 1 76 ? -19.933 6.086 14.818 1.00 55.44 76 GLY A N 1
ATOM 568 C CA . GLY A 1 76 ? -20.870 7.187 14.542 1.00 55.44 76 GLY A CA 1
ATOM 569 C C . GLY A 1 76 ? -22.358 6.825 14.609 1.00 55.44 76 GLY A C 1
ATOM 570 O O . GLY A 1 76 ? -23.197 7.700 14.418 1.00 55.44 76 GLY A O 1
ATOM 571 N N . ILE A 1 77 ? -22.699 5.572 14.913 1.00 54.22 77 ILE A N 1
ATOM 572 C CA . ILE A 1 77 ? -24.078 5.136 15.131 1.00 54.22 77 ILE A CA 1
ATOM 573 C C . ILE A 1 77 ? -24.304 5.059 16.643 1.00 54.22 77 ILE A C 1
ATOM 575 O O . ILE A 1 77 ? -23.597 4.328 17.343 1.00 54.22 77 ILE A O 1
ATOM 579 N N . HIS A 1 78 ? -25.266 5.832 17.153 1.00 61.09 78 HIS A N 1
ATOM 580 C CA . HIS A 1 78 ? -25.735 5.690 18.530 1.00 61.09 78 HIS A CA 1
ATOM 581 C C . HIS A 1 78 ? -26.470 4.360 18.656 1.00 61.09 78 HIS A C 1
ATOM 583 O O . HIS A 1 78 ? -27.548 4.165 18.095 1.00 61.09 78 HIS A O 1
ATOM 589 N N . VAL A 1 79 ? -25.849 3.432 19.370 1.00 58.88 79 VAL A N 1
ATOM 590 C CA . VAL A 1 79 ? -26.448 2.154 19.730 1.00 58.88 79 VAL A CA 1
ATOM 591 C C . VAL A 1 79 ? -26.949 2.292 21.156 1.00 58.88 79 VAL A C 1
ATOM 593 O O . VAL A 1 79 ? -26.162 2.352 22.098 1.00 58.88 79 VAL A O 1
ATOM 596 N N . ASN A 1 80 ? -28.274 2.361 21.303 1.00 60.59 80 ASN A N 1
ATOM 597 C CA . ASN A 1 80 ? -28.910 2.268 22.611 1.00 60.59 80 ASN A CA 1
ATOM 598 C C . ASN A 1 80 ? -28.565 0.911 23.227 1.00 60.59 80 ASN A C 1
ATOM 600 O O . ASN A 1 80 ? -28.751 -0.133 22.595 1.00 60.59 80 ASN A O 1
ATOM 604 N N . ALA A 1 81 ? -28.052 0.935 24.455 1.00 62.31 81 ALA A N 1
ATOM 605 C CA . ALA A 1 81 ? -27.760 -0.283 25.191 1.00 62.31 81 ALA A CA 1
ATOM 606 C C . ALA A 1 81 ? -29.047 -1.117 25.397 1.00 62.31 81 ALA A C 1
ATOM 608 O O . ALA A 1 81 ? -30.096 -0.536 25.688 1.00 62.31 81 ALA A O 1
ATOM 609 N N . PRO A 1 82 ? -28.986 -2.459 25.272 1.00 61.75 82 PRO A N 1
ATOM 610 C CA . PRO A 1 82 ? -30.136 -3.327 25.512 1.00 61.75 82 PRO A CA 1
ATOM 611 C C . PRO A 1 82 ? -30.685 -3.171 26.937 1.00 61.75 82 PRO A C 1
ATOM 613 O O . PRO A 1 82 ? -29.926 -2.955 27.887 1.00 61.75 82 PRO A O 1
ATOM 616 N N . ASP A 1 83 ? -32.000 -3.341 27.093 1.00 62.66 83 ASP A N 1
ATOM 617 C CA . ASP A 1 83 ? -32.712 -3.139 28.364 1.00 62.66 83 ASP A CA 1
ATOM 618 C C . ASP A 1 83 ? -32.178 -4.004 29.519 1.00 62.66 83 ASP A C 1
ATOM 620 O O . ASP A 1 83 ? -32.261 -3.599 30.680 1.00 62.66 83 ASP A O 1
ATOM 624 N N . ASP A 1 84 ? -31.588 -5.161 29.219 1.00 64.62 84 ASP A N 1
ATOM 625 C CA . ASP A 1 84 ? -30.994 -6.054 30.219 1.00 64.62 84 ASP A CA 1
ATOM 626 C C . ASP A 1 84 ? -29.753 -5.430 30.878 1.00 64.62 84 ASP A C 1
ATOM 628 O O . ASP A 1 84 ? -29.610 -5.465 32.098 1.00 64.62 84 ASP A O 1
ATOM 632 N N . VAL A 1 85 ? -28.907 -4.747 30.096 1.00 64.56 85 VAL A N 1
ATOM 633 C CA . VAL A 1 85 ? -27.708 -4.051 30.602 1.00 64.56 85 VAL A CA 1
ATOM 634 C C . VAL A 1 85 ? -28.104 -2.814 31.412 1.00 64.56 85 VAL A C 1
ATOM 636 O O . VAL A 1 85 ? -27.467 -2.470 32.405 1.00 64.56 85 VAL A O 1
ATOM 639 N N . LYS A 1 86 ? -29.202 -2.160 31.015 1.00 64.56 86 LYS A N 1
ATOM 640 C CA . LYS A 1 86 ? -29.778 -1.013 31.723 1.00 64.56 86 LYS A CA 1
ATOM 641 C C . LYS A 1 86 ? -30.342 -1.406 33.089 1.00 64.56 86 LYS A C 1
ATOM 643 O O . LYS A 1 86 ? -30.138 -0.676 34.058 1.00 64.56 86 LYS A O 1
ATOM 648 N N . LYS A 1 87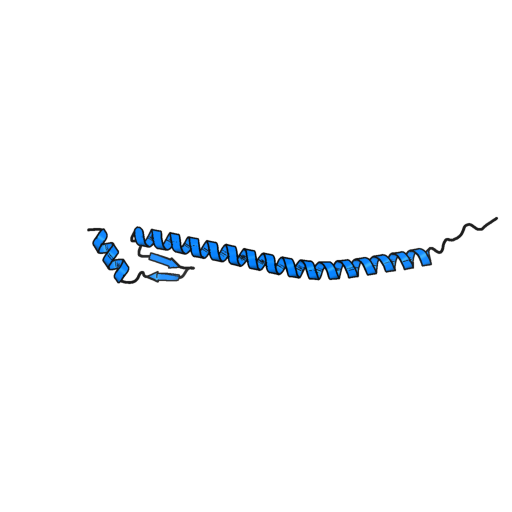 ? -31.013 -2.558 33.183 1.00 63.31 87 LYS A N 1
ATOM 649 C CA . LYS A 1 87 ? -31.531 -3.100 34.449 1.00 63.31 87 LYS A CA 1
ATOM 650 C C . LYS A 1 87 ? -30.410 -3.504 35.404 1.00 63.31 87 LYS A C 1
ATOM 652 O O . LYS A 1 87 ? -30.474 -3.132 36.573 1.00 63.31 87 LYS A O 1
ATOM 657 N N . ASP A 1 88 ? -29.369 -4.172 34.909 1.00 67.62 88 ASP A N 1
ATOM 658 C CA . ASP A 1 88 ? -28.206 -4.543 35.728 1.00 67.62 88 ASP A CA 1
ATOM 659 C C . ASP A 1 88 ? -27.448 -3.313 36.247 1.00 67.62 88 ASP A C 1
ATOM 661 O O . ASP A 1 88 ? -27.034 -3.271 37.405 1.00 67.62 88 ASP A O 1
ATOM 665 N N . CYS A 1 89 ? -27.323 -2.269 35.425 1.00 65.44 89 CYS A N 1
ATOM 666 C CA . CYS A 1 89 ? -26.719 -1.007 35.843 1.00 65.44 89 CYS A CA 1
ATOM 667 C C . CYS A 1 89 ? -27.523 -0.281 36.931 1.00 65.44 89 CYS A C 1
ATOM 669 O O . CYS A 1 89 ? -26.944 0.173 37.916 1.00 65.44 89 CYS A O 1
ATOM 671 N N . LEU A 1 90 ? -28.851 -0.214 36.791 1.00 63.72 90 LEU A N 1
ATOM 672 C CA . LEU A 1 90 ? -29.739 0.368 37.806 1.00 63.72 90 LEU A CA 1
ATOM 673 C C . LEU A 1 90 ? -29.733 -0.439 39.114 1.00 63.72 90 LEU A C 1
ATOM 675 O O . LEU A 1 90 ? -29.780 0.145 40.194 1.00 63.72 90 LEU A O 1
ATOM 679 N N . SER A 1 91 ? -29.619 -1.767 39.025 1.00 62.09 91 SER A N 1
ATOM 680 C CA . SER A 1 91 ? -29.513 -2.658 40.187 1.00 62.09 91 SER A CA 1
ATOM 681 C C . SER A 1 91 ? -28.193 -2.519 40.951 1.00 62.09 91 SER A C 1
ATOM 683 O O . SER A 1 91 ? -28.129 -2.935 42.104 1.00 62.09 91 SER A O 1
ATOM 685 N N . ARG A 1 92 ? -27.131 -1.998 40.324 1.00 58.38 92 ARG A N 1
ATOM 686 C CA . ARG A 1 92 ? -25.792 -1.870 40.927 1.00 58.38 92 ARG A CA 1
ATOM 687 C C . ARG A 1 92 ? -25.521 -0.478 41.508 1.00 58.38 92 ARG A C 1
ATOM 689 O O . ARG A 1 92 ? -24.539 -0.306 42.223 1.00 58.38 92 ARG A O 1
ATOM 696 N N . SER A 1 93 ? -26.367 0.505 41.187 1.00 54.00 93 SER A N 1
ATOM 697 C CA . SER A 1 93 ? -26.319 1.878 41.714 1.00 54.00 93 SER A CA 1
ATOM 698 C C . SER A 1 93 ? -27.192 2.114 42.956 1.00 54.00 93 SER A C 1
ATOM 700 O O . SER A 1 93 ? -27.250 3.246 43.436 1.00 54.00 93 SER A O 1
ATOM 702 N N . GLN A 1 94 ? -27.894 1.082 43.434 1.00 46.75 94 GLN A N 1
ATOM 703 C CA . GLN A 1 94 ? -28.690 1.083 44.667 1.00 46.75 94 GLN A CA 1
ATOM 704 C C . GLN A 1 94 ? -27.952 0.306 45.760 1.00 46.75 94 GLN A C 1
ATOM 706 O O . GLN A 1 94 ? -28.024 0.748 46.927 1.00 46.75 94 GLN A O 1
#